Protein AF-A0A3A4MU96-F1 (afdb_monomer_lite)

Sequence (178 aa):
MRPKKYRETSKDEVRKPWLEFFGNKPFTQHPERAISQADQLLDYKSWSEEDRKMFSQLRMREEQALLAQDYALEQAEEKGLERGRAEGIEQGLERGLERGRAEGIEQGLERGLERGRAEGIEQGIEKGLAQGLERGRAEGIEQGLKVGLVNLVRQGLLTSEVASEQLGMTVAEFEALL

InterPro domains:
  IPR000563 Flagellar assembly protein FliH [PR01003] (106-128)
  IPR000563 Flagellar assembly protein FliH [PR01003] (129-147)

Radius of gyration: 59.28 Å; chains: 1; bounding box: 104×63×135 Å

Organism: NCBI:txid257758

pLDDT: mean 89.74, std 11.03, range [38.56, 98.12]

Foldseek 3Di:
DDPDPPDDDPVCLQVVLVCCLVVVHPDPDDHDPVSVVVVCVPPPVNDDPVVVVVVVVVVVVVVVVVVVVVVVVVVVVVVVVVVCVVVCCVVVVVCVCVVCVVVCCVVVVVVVVVVCVVVVVVVCCVVVVVVCVVVCVVVVVLVVLLVVLLVCVVVVNDPLCVSCVVNVHDSVVSVVVD

Secondary structure (DSSP, 8-state):
---------HHHHHHHHHHHHHTT---SSPPPHHHHHHHHHH-TTTS-HHHHHHHHHHHHHHHHHHHHHHHHHHHHHHHHHHHHHHHHHHHHHHHHHHHHHHHHHHHHHHHHHHHHHHHHHHHHHHHHHHHHHHHHHHHHHHHHHHHHHHHHHHTTSS-HHHHHHHTTS-HHHHHTT-

Structure (mmCIF, N/CA/C/O backbone):
data_AF-A0A3A4MU96-F1
#
_entry.id   AF-A0A3A4MU96-F1
#
loop_
_atom_site.group_PDB
_atom_site.id
_atom_site.type_symbol
_atom_site.label_atom_id
_atom_site.label_alt_id
_atom_site.label_comp_id
_atom_site.label_asym_id
_atom_site.label_entity_id
_atom_site.label_seq_id
_atom_site.pdbx_PDB_ins_code
_atom_site.Cartn_x
_atom_site.Cartn_y
_atom_site.Cartn_z
_atom_site.occupancy
_atom_site.B_iso_or_equiv
_atom_site.auth_seq_id
_atom_site.auth_comp_id
_atom_site.auth_asym_id
_atom_site.auth_atom_id
_atom_site.pdbx_PDB_model_num
ATOM 1 N N . MET A 1 1 ? 34.150 -50.465 -39.861 1.00 41.00 1 MET A N 1
ATOM 2 C CA . MET A 1 1 ? 33.424 -49.477 -40.691 1.00 41.00 1 MET A CA 1
ATOM 3 C C . MET A 1 1 ? 34.453 -48.459 -41.182 1.00 41.00 1 MET A C 1
ATOM 5 O O . MET A 1 1 ? 35.007 -47.747 -40.359 1.00 41.00 1 MET A O 1
ATOM 9 N N . ARG A 1 2 ? 34.854 -48.489 -42.464 1.00 38.56 2 ARG A N 1
ATOM 10 C CA . ARG A 1 2 ? 35.857 -47.543 -43.002 1.00 38.56 2 ARG A CA 1
ATOM 11 C C . ARG A 1 2 ? 35.207 -46.157 -43.150 1.00 38.56 2 ARG A C 1
ATOM 13 O O . ARG A 1 2 ? 34.075 -46.114 -43.634 1.00 38.56 2 ARG A O 1
ATOM 20 N N . PRO A 1 3 ? 35.871 -45.050 -42.774 1.00 45.59 3 PRO A N 1
ATOM 21 C CA . PRO A 1 3 ? 35.318 -43.719 -42.989 1.00 45.59 3 PRO A CA 1
ATOM 22 C C . PRO A 1 3 ? 35.163 -43.495 -44.496 1.00 45.59 3 PRO A C 1
ATOM 24 O O . PRO A 1 3 ? 36.095 -43.742 -45.268 1.00 45.59 3 PRO A O 1
ATOM 27 N N . LYS A 1 4 ? 33.963 -43.088 -44.930 1.00 49.47 4 LYS A N 1
ATOM 28 C CA . LYS A 1 4 ? 33.719 -42.685 -46.318 1.00 49.47 4 LYS A CA 1
ATOM 29 C C . LYS A 1 4 ? 34.664 -41.520 -46.613 1.00 49.47 4 LYS A C 1
ATOM 31 O O . LYS A 1 4 ? 34.492 -40.441 -46.058 1.00 49.47 4 LYS A O 1
ATOM 36 N N . LYS A 1 5 ? 35.683 -41.759 -47.445 1.00 50.81 5 LYS A N 1
ATOM 37 C CA . LYS A 1 5 ? 36.539 -40.698 -47.983 1.00 50.81 5 LYS A CA 1
ATOM 38 C C . LYS A 1 5 ? 35.621 -39.694 -48.680 1.00 50.81 5 LYS A C 1
ATOM 40 O O . LYS A 1 5 ? 34.917 -40.077 -49.614 1.00 50.81 5 LYS A O 1
ATOM 45 N N . TYR A 1 6 ? 35.596 -38.455 -48.190 1.00 51.66 6 TYR A N 1
ATOM 46 C CA . TYR A 1 6 ? 34.980 -37.343 -48.906 1.00 51.66 6 TYR A CA 1
ATOM 47 C C . TYR A 1 6 ? 35.599 -37.305 -50.304 1.00 51.66 6 TYR A C 1
ATOM 49 O O . TYR A 1 6 ? 36.820 -37.282 -50.447 1.00 51.66 6 TYR A O 1
ATOM 57 N N . ARG A 1 7 ? 34.759 -37.407 -51.332 1.00 54.72 7 ARG A N 1
ATOM 58 C CA . ARG A 1 7 ? 35.180 -37.263 -52.722 1.00 54.72 7 ARG A CA 1
ATOM 59 C C . ARG A 1 7 ? 34.954 -35.792 -53.043 1.00 54.72 7 ARG A C 1
ATOM 61 O O . ARG A 1 7 ? 33.801 -35.406 -53.199 1.00 54.72 7 ARG A O 1
ATOM 68 N N . GLU A 1 8 ? 36.019 -34.991 -53.028 1.00 57.22 8 GLU A N 1
ATOM 69 C CA . GLU A 1 8 ? 35.956 -33.588 -53.450 1.00 57.22 8 GLU A CA 1
ATOM 70 C C . GLU A 1 8 ? 35.339 -33.545 -54.849 1.00 57.22 8 GLU A C 1
ATOM 72 O O . GLU A 1 8 ? 35.775 -34.244 -55.769 1.00 57.22 8 GLU A O 1
ATOM 77 N N . THR A 1 9 ? 34.231 -32.823 -54.973 1.00 62.66 9 THR A N 1
ATOM 78 C CA . THR A 1 9 ? 33.561 -32.619 -56.254 1.00 62.66 9 THR A CA 1
ATOM 79 C C . THR A 1 9 ? 34.046 -31.307 -56.860 1.00 62.66 9 THR A C 1
ATOM 81 O O . THR A 1 9 ? 34.420 -30.395 -56.133 1.00 62.66 9 THR A O 1
ATOM 84 N N . SER A 1 10 ? 33.968 -31.147 -58.183 1.00 59.75 10 SER A N 1
ATOM 85 C CA . SER A 1 10 ? 34.319 -29.882 -58.867 1.00 59.75 10 SER A CA 1
ATOM 86 C C . SER A 1 10 ? 33.566 -28.650 -58.317 1.00 59.75 10 SER A C 1
ATOM 88 O O . SER A 1 10 ? 34.021 -27.520 -58.454 1.00 59.75 10 SER A O 1
ATOM 90 N N . LYS A 1 11 ? 32.430 -28.846 -57.629 1.00 64.50 11 LYS A N 1
ATOM 91 C CA . LYS A 1 11 ? 31.704 -27.763 -56.944 1.00 64.50 11 LYS A CA 1
ATOM 92 C C . LYS A 1 11 ? 32.382 -27.305 -55.649 1.00 64.50 11 LYS A C 1
ATOM 94 O O . LYS A 1 11 ? 32.171 -26.164 -55.249 1.00 64.50 11 LYS A O 1
ATOM 99 N N . ASP A 1 12 ? 33.154 -28.166 -54.994 1.00 68.50 12 ASP A N 1
ATOM 100 C CA . ASP A 1 12 ? 33.861 -27.846 -53.751 1.00 68.50 12 ASP A CA 1
ATOM 101 C C . ASP A 1 12 ? 35.093 -26.973 -54.019 1.00 68.50 12 ASP A C 1
ATOM 103 O O . ASP A 1 12 ? 35.376 -26.078 -53.228 1.00 68.50 12 ASP A O 1
ATOM 107 N N . GLU A 1 13 ? 35.745 -27.153 -55.173 1.00 70.88 13 GLU A N 1
ATOM 108 C CA . GLU A 1 13 ? 36.852 -26.303 -55.644 1.00 70.88 13 GLU A CA 1
ATOM 109 C C . GLU A 1 13 ? 36.415 -24.843 -55.836 1.00 70.88 13 GLU A C 1
ATOM 111 O O . GLU A 1 13 ? 37.140 -23.923 -55.474 1.00 70.88 13 GLU A O 1
ATOM 116 N N . VAL A 1 14 ? 35.189 -24.616 -56.320 1.00 76.25 14 VAL A N 1
ATOM 117 C CA . VAL A 1 14 ? 34.630 -23.263 -56.491 1.00 76.25 14 VAL A CA 1
ATOM 118 C C . VAL A 1 14 ? 34.097 -22.701 -55.169 1.00 76.25 14 VAL A C 1
ATOM 120 O O . VAL A 1 14 ? 34.271 -21.526 -54.863 1.00 76.25 14 VAL A O 1
ATOM 123 N N . ARG A 1 15 ? 33.427 -23.519 -54.347 1.00 82.12 15 ARG A N 1
ATOM 124 C CA . ARG A 1 15 ? 32.748 -23.046 -53.123 1.00 82.12 15 ARG A CA 1
ATOM 125 C C . ARG A 1 15 ? 33.697 -22.733 -51.976 1.00 82.12 15 ARG A C 1
ATOM 127 O O . ARG A 1 15 ? 33.405 -21.848 -51.173 1.00 82.12 15 ARG A O 1
ATOM 134 N N . LYS A 1 16 ? 34.794 -23.477 -51.856 1.00 85.81 16 LYS A N 1
ATOM 135 C CA . LYS A 1 16 ? 35.695 -23.382 -50.707 1.00 85.81 16 LYS A CA 1
ATOM 136 C C . LYS A 1 16 ? 36.397 -22.016 -50.613 1.00 85.81 16 LYS A C 1
ATOM 138 O O . LYS A 1 16 ? 36.320 -21.436 -49.531 1.00 85.81 16 LYS A O 1
ATOM 143 N N . PRO A 1 17 ? 36.935 -21.430 -51.702 1.00 87.38 17 PRO A N 1
ATOM 144 C CA . PRO A 1 17 ? 37.451 -20.061 -51.671 1.00 87.38 17 PRO A CA 1
ATOM 145 C C . PRO A 1 17 ? 36.398 -19.020 -51.263 1.00 87.38 17 PRO A C 1
ATOM 147 O O . PRO A 1 17 ? 36.693 -18.132 -50.473 1.00 87.38 17 PRO A O 1
ATOM 150 N N . TRP A 1 18 ? 35.146 -19.141 -51.719 1.00 87.38 18 TRP A N 1
ATOM 151 C CA . TRP A 1 18 ? 34.073 -18.220 -51.310 1.00 87.38 18 TRP A CA 1
ATOM 152 C C . TRP A 1 18 ? 33.750 -18.310 -49.811 1.00 87.38 18 TRP A C 1
ATOM 154 O O . TRP A 1 18 ? 33.538 -17.288 -49.163 1.00 87.38 18 TRP A O 1
ATOM 164 N N . LEU A 1 19 ? 33.735 -19.518 -49.237 1.00 89.19 19 LEU A N 1
ATOM 165 C CA . LEU A 1 19 ? 33.536 -19.707 -47.795 1.00 89.19 19 LEU A CA 1
ATOM 166 C C . LEU A 1 19 ? 34.715 -19.177 -46.969 1.00 89.19 19 LEU A C 1
ATOM 168 O O . LEU A 1 19 ? 34.511 -18.680 -45.863 1.00 89.19 19 LEU A O 1
ATOM 172 N N . GLU A 1 20 ? 35.937 -19.289 -47.487 1.00 90.56 20 GLU A N 1
ATOM 173 C CA . GLU A 1 20 ? 37.134 -18.722 -46.860 1.00 90.56 20 GLU A CA 1
ATOM 174 C C . GLU A 1 20 ? 37.102 -17.189 -46.894 1.00 90.56 20 GLU A C 1
ATOM 176 O O . GLU A 1 20 ? 37.333 -16.568 -45.859 1.00 90.56 20 GLU A O 1
ATOM 181 N N . PHE A 1 21 ? 36.696 -16.598 -48.022 1.00 89.38 21 PHE A N 1
ATOM 182 C CA . PHE A 1 21 ? 36.517 -15.155 -48.190 1.00 89.38 21 PHE A CA 1
ATOM 183 C C . PHE A 1 21 ? 35.489 -14.575 -47.209 1.00 89.38 21 PHE A C 1
ATOM 185 O O . PHE A 1 21 ? 35.831 -13.744 -46.37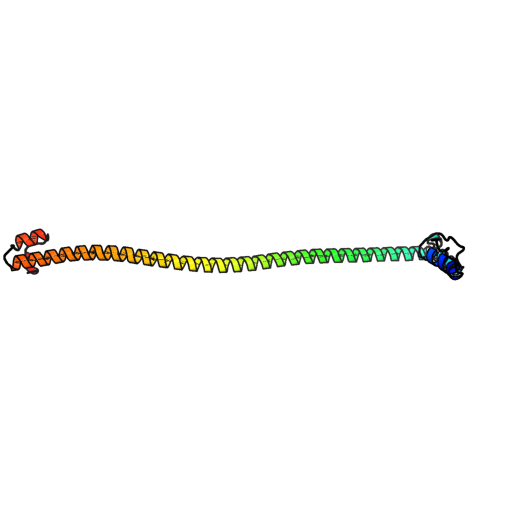5 1.00 89.38 21 PHE A O 1
ATOM 192 N N . PHE A 1 22 ? 34.242 -15.062 -47.227 1.00 88.81 22 PHE A N 1
ATOM 193 C CA . PHE A 1 22 ? 33.207 -14.571 -46.302 1.00 88.81 22 PHE A CA 1
ATOM 194 C C . PHE A 1 22 ? 33.476 -14.951 -44.840 1.00 88.81 22 PHE A C 1
ATOM 196 O O . PHE A 1 22 ? 32.948 -14.323 -43.924 1.00 88.81 22 PHE A O 1
ATOM 203 N N . GLY A 1 23 ? 34.281 -15.989 -44.612 1.00 89.00 23 GLY A N 1
ATOM 204 C CA . GLY A 1 23 ? 34.709 -16.422 -43.287 1.00 89.00 23 GLY A CA 1
ATOM 205 C C . GLY A 1 23 ? 35.938 -15.691 -42.744 1.00 89.00 23 GLY A C 1
ATOM 206 O O . GLY A 1 23 ? 36.374 -16.050 -41.649 1.00 89.00 23 GLY A O 1
ATOM 207 N N . ASN A 1 24 ? 36.511 -14.727 -43.480 1.00 87.06 24 ASN A N 1
ATOM 208 C CA . ASN A 1 24 ? 37.766 -14.036 -43.153 1.00 87.0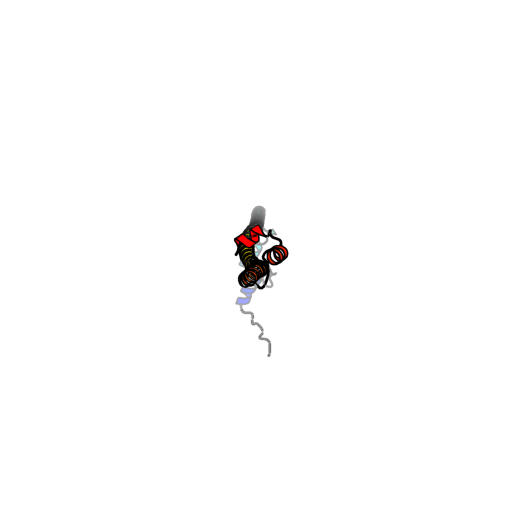6 24 ASN A CA 1
ATOM 209 C C . ASN A 1 24 ? 38.928 -14.999 -42.831 1.00 87.06 24 ASN A C 1
ATOM 211 O O . ASN A 1 24 ? 39.676 -14.806 -41.870 1.00 87.06 24 ASN A O 1
ATOM 215 N N . LYS A 1 25 ? 39.064 -16.078 -43.609 1.00 88.38 25 LYS A N 1
ATOM 216 C CA . LYS A 1 25 ? 40.135 -17.075 -43.470 1.00 88.38 25 LYS A CA 1
ATOM 217 C C . LYS A 1 25 ? 41.167 -16.913 -44.585 1.00 88.38 25 LYS A C 1
ATOM 219 O O . LYS A 1 25 ? 40.800 -16.519 -45.688 1.00 88.38 25 LYS A O 1
ATOM 224 N N . PRO A 1 26 ? 42.445 -17.259 -44.339 1.00 86.81 26 PRO A N 1
ATOM 225 C CA . PRO A 1 26 ? 43.428 -17.300 -45.412 1.00 86.81 26 PRO A CA 1
ATOM 226 C C . PRO A 1 26 ? 43.008 -18.330 -46.463 1.00 86.81 26 PRO A C 1
ATOM 228 O O . PRO A 1 26 ? 42.555 -19.425 -46.120 1.00 86.81 26 PRO A O 1
ATOM 231 N N . PHE A 1 27 ? 43.191 -17.981 -47.734 1.00 88.81 27 PHE A N 1
ATOM 232 C CA . PHE A 1 27 ? 42.850 -18.866 -48.838 1.00 88.81 27 PHE A CA 1
ATOM 233 C C . PHE A 1 27 ? 43.745 -20.105 -48.851 1.00 88.81 27 PHE A C 1
ATOM 235 O O . PHE A 1 27 ? 44.973 -20.001 -48.882 1.00 88.81 27 PHE A O 1
ATOM 242 N N . THR A 1 28 ? 43.130 -21.288 -48.854 1.00 86.88 28 THR A N 1
ATOM 243 C CA . THR A 1 28 ? 43.858 -22.563 -48.979 1.00 86.88 28 THR A CA 1
ATOM 244 C C . THR A 1 28 ? 44.035 -22.998 -50.431 1.00 86.88 28 THR A C 1
ATOM 246 O O . THR A 1 28 ? 44.855 -23.867 -50.726 1.00 86.88 28 THR A O 1
ATOM 249 N N . GLN A 1 29 ? 43.278 -22.387 -51.342 1.00 84.38 29 GLN A N 1
ATOM 250 C CA . GLN A 1 29 ? 43.325 -22.599 -52.786 1.00 84.38 29 GLN A CA 1
ATOM 251 C C . GLN A 1 29 ? 43.392 -21.246 -53.494 1.00 84.38 29 GLN A C 1
ATOM 253 O O . GLN A 1 29 ? 43.009 -20.231 -52.919 1.00 84.38 29 GLN A O 1
ATOM 258 N N . HIS A 1 30 ? 43.870 -21.215 -54.740 1.00 83.94 30 HIS A N 1
ATOM 259 C CA . HIS A 1 30 ? 43.906 -19.968 -55.502 1.00 83.94 30 HIS A CA 1
ATOM 260 C C . HIS A 1 30 ? 42.478 -19.447 -55.727 1.00 83.94 30 HIS A C 1
ATOM 262 O O . HIS A 1 30 ? 41.687 -20.136 -56.374 1.00 83.94 30 HIS A O 1
ATOM 268 N N . PRO A 1 31 ? 42.135 -18.259 -55.197 1.00 85.50 31 PRO A N 1
ATOM 269 C CA . PRO A 1 31 ? 40.802 -17.710 -55.359 1.00 85.50 31 PRO A CA 1
ATOM 270 C C . PRO A 1 31 ? 40.547 -17.334 -56.819 1.00 85.50 31 PRO A C 1
ATOM 272 O O . PRO A 1 31 ? 41.451 -16.939 -57.558 1.00 85.50 31 PRO A O 1
ATOM 275 N N . GLU A 1 32 ? 39.289 -17.435 -57.232 1.00 87.38 32 GLU A N 1
ATOM 276 C CA . GLU A 1 32 ? 38.863 -16.955 -58.541 1.00 87.38 32 GLU A CA 1
ATOM 277 C C . GLU A 1 32 ? 39.042 -15.436 -58.647 1.00 87.38 32 GLU A C 1
ATOM 279 O O . GLU A 1 32 ? 38.967 -14.708 -57.655 1.00 87.38 32 GLU A O 1
ATOM 284 N N . ARG A 1 33 ? 39.193 -14.937 -59.879 1.00 87.56 33 ARG A N 1
ATOM 285 C CA . ARG A 1 33 ? 39.406 -13.509 -60.163 1.00 87.56 33 ARG A CA 1
ATOM 286 C C . ARG A 1 33 ? 38.392 -12.594 -59.466 1.00 87.56 33 ARG A C 1
ATOM 288 O O . ARG A 1 33 ? 38.777 -11.529 -58.999 1.00 87.56 33 ARG A O 1
ATOM 295 N N . ALA A 1 34 ? 37.125 -13.005 -59.391 1.00 87.19 34 ALA A N 1
ATOM 296 C CA . ALA A 1 34 ? 36.075 -12.237 -58.724 1.00 87.19 34 ALA A CA 1
ATOM 297 C C . ALA A 1 34 ? 36.334 -12.082 -57.215 1.00 87.19 34 ALA A C 1
ATOM 299 O O . ALA A 1 34 ? 36.185 -10.987 -56.680 1.00 87.19 34 ALA A O 1
ATOM 300 N N . ILE A 1 35 ? 36.781 -13.151 -56.548 1.00 86.06 35 ILE A N 1
ATOM 301 C CA . ILE A 1 35 ? 37.124 -13.138 -55.121 1.00 86.06 35 ILE A CA 1
ATOM 302 C C . ILE A 1 35 ? 38.380 -12.297 -54.895 1.00 86.06 35 ILE A C 1
ATOM 304 O O . ILE A 1 35 ? 38.393 -11.472 -53.993 1.00 86.06 35 ILE A O 1
ATOM 308 N N . SER A 1 36 ? 39.411 -12.434 -55.737 1.00 84.88 36 SER A N 1
ATOM 309 C CA . SER A 1 36 ? 40.627 -11.614 -55.616 1.00 84.88 36 SER A CA 1
ATOM 310 C C . SER A 1 36 ? 40.353 -10.119 -55.795 1.00 84.88 36 SER A C 1
ATOM 312 O O . SER A 1 36 ? 40.936 -9.298 -55.096 1.00 84.88 36 SER A O 1
ATOM 314 N N . GLN A 1 37 ? 39.464 -9.753 -56.725 1.00 85.75 37 GLN A N 1
ATOM 315 C CA . GLN A 1 37 ? 39.049 -8.361 -56.917 1.00 85.75 37 GLN A CA 1
ATOM 316 C C . GLN A 1 37 ? 38.246 -7.844 -55.722 1.00 85.75 37 GLN A C 1
ATOM 318 O O . GLN A 1 37 ? 38.464 -6.718 -55.284 1.00 85.75 37 GLN A O 1
ATOM 323 N N . ALA A 1 38 ? 37.346 -8.667 -55.180 1.00 84.50 38 ALA A N 1
ATOM 324 C CA . ALA A 1 38 ? 36.584 -8.318 -53.989 1.00 84.50 38 ALA A CA 1
ATOM 325 C C . ALA A 1 38 ? 37.492 -8.153 -52.756 1.00 84.50 38 ALA A C 1
ATOM 327 O O . ALA A 1 38 ? 37.344 -7.181 -52.027 1.00 84.50 38 ALA A O 1
ATOM 328 N N . ASP A 1 39 ? 38.470 -9.039 -52.564 1.00 84.38 39 ASP A N 1
ATOM 329 C CA . ASP A 1 39 ? 39.459 -8.974 -51.479 1.00 84.38 39 ASP A CA 1
ATOM 330 C C . ASP A 1 39 ? 40.303 -7.692 -51.545 1.00 84.38 39 ASP A C 1
ATOM 332 O O . ASP A 1 39 ? 40.425 -6.974 -50.557 1.00 84.38 39 ASP A O 1
ATOM 336 N N . GLN A 1 40 ? 40.776 -7.314 -52.738 1.00 83.19 40 GLN A N 1
ATOM 337 C CA . GLN A 1 40 ? 41.500 -6.053 -52.944 1.00 83.19 40 GLN A CA 1
ATOM 338 C C . GLN A 1 40 ? 40.652 -4.808 -52.662 1.00 83.19 40 GLN A C 1
ATOM 340 O O . GLN A 1 40 ? 41.170 -3.833 -52.116 1.00 83.19 40 GLN A O 1
ATOM 345 N N . LEU A 1 41 ? 39.367 -4.832 -53.034 1.00 83.25 41 LEU A N 1
ATOM 346 C CA . LEU A 1 41 ? 38.427 -3.744 -52.750 1.00 83.25 41 LEU A CA 1
ATOM 347 C C . LEU A 1 41 ? 38.071 -3.648 -51.264 1.00 83.25 41 LEU A C 1
ATOM 349 O O . LEU A 1 41 ? 37.706 -2.571 -50.807 1.00 83.25 41 LEU A O 1
ATOM 353 N N . LEU A 1 42 ? 38.161 -4.741 -50.509 1.00 83.62 42 LEU A N 1
ATOM 354 C CA . LEU A 1 42 ? 37.921 -4.753 -49.064 1.00 83.62 42 LEU A CA 1
ATOM 355 C C . LEU A 1 42 ? 39.192 -4.498 -48.244 1.00 83.62 42 LEU A C 1
ATOM 357 O O . LEU A 1 42 ? 39.094 -4.218 -47.048 1.00 83.62 42 LEU A O 1
ATOM 361 N N . ASP A 1 43 ? 40.375 -4.554 -48.861 1.00 84.12 43 ASP A N 1
ATOM 362 C CA . ASP A 1 43 ? 41.629 -4.223 -48.193 1.00 84.12 43 ASP A CA 1
ATOM 363 C C . ASP A 1 43 ? 41.690 -2.729 -47.851 1.00 84.12 43 ASP A C 1
ATOM 365 O O . ASP A 1 43 ? 42.034 -1.878 -48.665 1.00 84.12 43 ASP A O 1
ATOM 369 N N . TYR A 1 44 ? 41.440 -2.406 -46.587 1.00 79.50 44 TYR A N 1
ATOM 370 C CA . TYR A 1 44 ? 41.515 -1.044 -46.060 1.00 79.50 44 TYR A CA 1
ATOM 371 C C . TYR A 1 44 ? 42.845 -0.324 -46.370 1.00 79.50 44 TYR A C 1
ATOM 373 O O . TYR A 1 44 ? 42.904 0.911 -46.453 1.00 79.50 44 TYR A O 1
ATOM 381 N N . LYS A 1 45 ? 43.946 -1.068 -46.551 1.00 82.94 45 LYS A N 1
ATOM 382 C CA . LYS A 1 45 ? 45.257 -0.494 -46.889 1.00 82.94 45 LYS A CA 1
ATOM 383 C C . LYS A 1 45 ? 45.338 0.004 -48.331 1.00 82.94 45 LYS A C 1
ATOM 385 O O . LYS A 1 45 ? 46.151 0.892 -48.592 1.00 82.94 45 LYS A O 1
ATOM 390 N N . SER A 1 46 ? 44.494 -0.506 -49.223 1.00 84.31 46 SER A N 1
ATOM 391 C CA . SER A 1 46 ? 44.424 -0.105 -50.630 1.00 84.31 46 SER A CA 1
ATOM 392 C C . SER A 1 46 ? 43.514 1.113 -50.865 1.00 84.31 46 SER A C 1
ATOM 394 O O . SER A 1 46 ? 43.606 1.747 -51.913 1.00 84.31 46 SER A O 1
ATOM 396 N N . TRP A 1 47 ? 42.668 1.461 -49.886 1.00 86.69 47 TRP A N 1
ATOM 397 C CA . TRP A 1 47 ? 41.669 2.534 -49.988 1.00 86.69 47 TRP A CA 1
ATOM 398 C C . TRP A 1 47 ? 42.270 3.937 -50.096 1.00 86.69 47 TRP A C 1
ATOM 400 O O . TRP A 1 47 ? 43.303 4.226 -49.475 1.00 86.69 47 TRP A O 1
ATOM 410 N N . SER A 1 48 ? 41.572 4.827 -50.818 1.00 90.25 48 SER A N 1
ATOM 411 C CA . SER A 1 48 ? 41.930 6.247 -50.890 1.00 90.25 48 SER A CA 1
ATOM 412 C C . SER A 1 48 ? 41.711 6.956 -49.548 1.00 90.25 48 SER A C 1
ATOM 414 O O . SER A 1 48 ? 41.057 6.445 -48.631 1.00 90.25 48 SER A O 1
ATOM 416 N N . GLU A 1 49 ? 42.261 8.163 -49.411 1.00 89.56 49 GLU A N 1
ATOM 417 C CA . GLU A 1 49 ? 42.015 8.985 -48.225 1.00 89.56 49 GLU A CA 1
ATOM 418 C C . GLU A 1 49 ? 40.532 9.362 -48.088 1.00 89.56 49 GLU A C 1
ATOM 420 O O . GLU A 1 49 ? 40.008 9.373 -46.970 1.00 89.56 49 GLU A O 1
ATOM 425 N N . GLU A 1 50 ? 39.833 9.610 -49.203 1.00 90.50 50 GLU A N 1
ATOM 426 C CA . GLU A 1 50 ? 38.394 9.885 -49.196 1.00 90.50 50 GLU A CA 1
ATOM 427 C C . GLU A 1 50 ? 37.580 8.683 -48.708 1.00 90.50 50 GLU A C 1
ATOM 429 O O . GLU A 1 50 ? 36.720 8.854 -47.840 1.00 90.50 50 GLU A O 1
ATOM 434 N N . ASP A 1 51 ? 37.883 7.475 -49.192 1.00 89.19 51 ASP A N 1
ATOM 435 C CA . ASP A 1 51 ? 37.181 6.245 -48.801 1.00 89.19 51 ASP A CA 1
ATOM 436 C C . ASP A 1 51 ? 37.343 5.964 -47.301 1.00 89.19 51 ASP A C 1
ATOM 438 O O . ASP A 1 51 ? 36.370 5.702 -46.584 1.00 89.19 51 ASP A O 1
ATOM 442 N N . ARG A 1 52 ? 38.567 6.110 -46.777 1.00 89.75 52 ARG A N 1
ATOM 443 C CA . ARG A 1 52 ? 38.851 5.962 -45.338 1.00 89.75 52 ARG A CA 1
ATOM 444 C C . ARG A 1 52 ? 38.142 7.016 -44.495 1.00 89.75 52 ARG A C 1
ATOM 446 O O . ARG A 1 52 ? 37.643 6.720 -43.404 1.00 89.75 52 ARG A O 1
ATOM 453 N N . LYS A 1 53 ? 38.076 8.257 -44.980 1.00 93.00 53 LYS A N 1
ATOM 454 C CA . LYS A 1 53 ? 37.377 9.345 -44.288 1.00 93.00 53 LYS A CA 1
ATOM 455 C C . LYS A 1 53 ? 35.869 9.104 -44.262 1.00 93.00 53 LYS A C 1
ATOM 457 O O . LYS A 1 53 ? 35.255 9.262 -43.211 1.00 93.00 53 LYS A O 1
ATOM 462 N N . MET A 1 54 ? 35.282 8.676 -45.375 1.00 91.44 54 MET A N 1
ATOM 463 C CA . MET A 1 54 ? 33.863 8.328 -45.443 1.00 91.44 54 MET A CA 1
ATOM 464 C C . MET A 1 54 ? 33.534 7.164 -44.501 1.00 91.44 54 MET A C 1
ATOM 466 O O . MET A 1 54 ? 32.583 7.255 -43.724 1.00 91.44 54 MET A O 1
ATOM 470 N N . PHE A 1 55 ? 34.348 6.104 -44.507 1.00 90.56 55 PHE A N 1
ATOM 471 C CA . PHE A 1 55 ? 34.160 4.958 -43.619 1.00 90.56 55 PHE A CA 1
ATOM 472 C C . PHE A 1 55 ? 34.293 5.337 -42.140 1.00 90.56 55 PHE A C 1
ATOM 474 O O . PHE A 1 55 ? 33.432 4.987 -41.338 1.00 90.56 55 PHE A O 1
ATOM 481 N N . SER A 1 56 ? 35.319 6.105 -41.765 1.00 91.50 56 SER A N 1
ATOM 482 C CA . SER A 1 56 ? 35.483 6.551 -40.374 1.00 91.50 56 SER A CA 1
ATOM 483 C C . SER A 1 56 ? 34.334 7.453 -39.910 1.00 91.50 56 SER A C 1
ATOM 485 O O . SER A 1 56 ? 33.848 7.291 -38.793 1.00 91.50 56 SER A O 1
ATOM 487 N N . GLN A 1 57 ? 33.826 8.342 -40.770 1.00 94.38 57 GLN A N 1
ATOM 488 C CA . GLN A 1 57 ? 32.636 9.147 -40.473 1.00 94.38 57 GLN A CA 1
ATOM 489 C C . GLN A 1 57 ? 31.374 8.297 -40.302 1.00 94.38 57 GLN A C 1
ATOM 491 O O . GLN A 1 57 ? 30.577 8.577 -39.407 1.00 94.38 57 GLN A O 1
ATOM 496 N N . LEU A 1 58 ? 31.183 7.271 -41.136 1.00 94.75 58 LEU A N 1
ATOM 497 C CA . LEU A 1 58 ? 30.067 6.337 -40.996 1.00 94.75 58 LEU A CA 1
ATOM 498 C C . LEU A 1 58 ? 30.138 5.606 -39.652 1.00 94.75 58 LEU A C 1
ATOM 500 O O . LEU A 1 58 ? 29.159 5.616 -38.913 1.00 94.75 58 LEU A O 1
ATOM 504 N N . ARG A 1 59 ? 31.309 5.065 -39.298 1.00 93.94 59 ARG A N 1
ATOM 505 C CA . ARG A 1 59 ? 31.531 4.381 -38.015 1.00 93.94 59 ARG A CA 1
ATOM 506 C C . ARG A 1 59 ? 31.263 5.288 -36.819 1.00 93.94 59 ARG A C 1
ATOM 508 O O . ARG A 1 59 ? 30.570 4.877 -35.897 1.00 93.94 59 ARG A O 1
ATOM 515 N N . MET A 1 60 ? 31.735 6.532 -36.872 1.00 94.88 60 MET A N 1
ATOM 516 C CA . MET A 1 60 ? 31.455 7.529 -35.835 1.00 94.88 60 MET A CA 1
ATOM 517 C C . MET A 1 60 ? 29.954 7.808 -35.692 1.00 94.88 60 MET A C 1
ATOM 519 O O . MET A 1 60 ? 29.451 7.909 -34.578 1.00 94.88 60 MET A O 1
ATOM 523 N N . ARG A 1 61 ? 29.218 7.924 -36.805 1.00 96.50 61 ARG A N 1
ATOM 524 C CA . ARG A 1 61 ? 27.760 8.130 -36.773 1.00 96.50 61 ARG A CA 1
ATOM 525 C C . ARG A 1 61 ? 27.018 6.921 -36.217 1.00 96.50 61 ARG A C 1
ATOM 527 O O . ARG A 1 61 ? 26.085 7.108 -35.446 1.00 96.50 61 ARG A O 1
ATOM 534 N N . GLU A 1 62 ? 27.414 5.712 -36.609 1.00 96.12 62 GLU A N 1
ATOM 535 C CA . GLU A 1 62 ? 26.846 4.468 -36.074 1.00 96.12 62 GLU A CA 1
ATOM 536 C C . GLU A 1 62 ? 27.047 4.382 -34.560 1.00 96.12 62 GLU A C 1
ATOM 538 O O . GLU A 1 62 ? 26.101 4.110 -33.828 1.00 96.12 62 GLU A O 1
ATOM 543 N N . GLU A 1 63 ? 28.257 4.679 -34.085 1.00 95.25 63 GLU A N 1
ATOM 544 C CA . GLU A 1 63 ? 28.584 4.681 -32.660 1.00 95.25 63 GLU A CA 1
ATOM 545 C C . GLU A 1 63 ? 27.780 5.739 -31.895 1.00 95.25 63 GLU A C 1
ATOM 547 O O . GLU A 1 63 ? 27.175 5.438 -30.870 1.00 95.25 63 GLU A O 1
ATOM 552 N N . GLN A 1 64 ? 27.683 6.961 -32.425 1.00 96.62 64 GLN A N 1
ATOM 553 C CA . GLN A 1 64 ? 26.855 8.016 -31.832 1.00 96.62 64 GLN A CA 1
ATOM 554 C C . GLN A 1 64 ? 25.370 7.648 -31.791 1.00 96.62 64 GLN A C 1
ATOM 556 O O . GLN A 1 64 ? 24.695 7.948 -30.808 1.00 96.62 64 GLN A O 1
ATOM 561 N N . ALA A 1 65 ? 24.853 7.009 -32.842 1.00 96.88 65 ALA A N 1
ATOM 562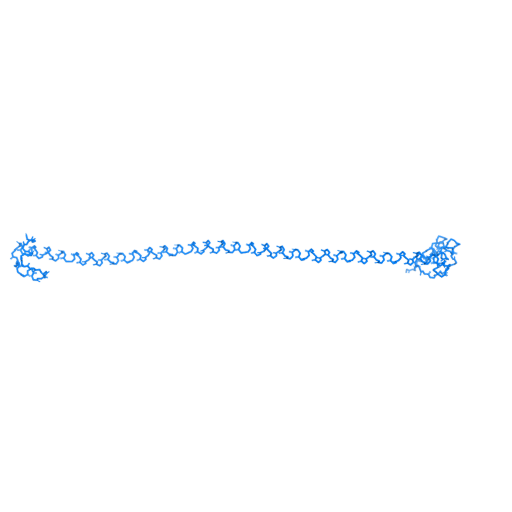 C CA . ALA A 1 65 ? 23.466 6.562 -32.889 1.00 96.88 65 ALA A CA 1
ATOM 563 C C . ALA A 1 65 ? 23.191 5.472 -31.845 1.00 96.88 65 ALA A C 1
ATOM 565 O O . ALA A 1 65 ? 22.151 5.516 -31.189 1.00 96.88 65 ALA A O 1
ATOM 566 N N . LEU A 1 66 ? 24.131 4.540 -31.663 1.00 97.00 66 LEU A N 1
ATOM 567 C CA . LEU A 1 66 ? 24.038 3.499 -30.643 1.00 97.00 66 LEU A CA 1
ATOM 568 C C . LEU A 1 66 ? 24.052 4.106 -29.234 1.00 97.00 66 LEU A C 1
ATOM 570 O O . LEU A 1 66 ? 23.144 3.853 -28.453 1.00 97.00 66 LEU A O 1
ATOM 574 N N . LEU A 1 67 ? 25.001 5.002 -28.950 1.00 97.12 67 LEU A N 1
ATOM 575 C CA . LEU A 1 67 ? 25.082 5.691 -27.658 1.00 97.12 67 LEU A CA 1
ATOM 576 C C . LEU A 1 67 ? 23.827 6.519 -27.354 1.00 97.12 67 LEU A C 1
ATOM 578 O O . LEU A 1 67 ? 23.353 6.542 -26.221 1.00 97.12 67 LEU A O 1
ATOM 582 N N . ALA A 1 68 ? 23.269 7.200 -28.359 1.00 97.62 68 ALA A N 1
ATOM 583 C CA . ALA A 1 68 ? 22.031 7.956 -28.197 1.00 97.62 68 ALA A CA 1
ATOM 584 C C . ALA A 1 68 ? 20.831 7.042 -27.905 1.00 97.62 68 ALA A C 1
ATOM 586 O O . ALA A 1 68 ? 19.962 7.414 -27.115 1.00 97.62 68 ALA A O 1
ATOM 587 N N . GLN A 1 69 ? 20.779 5.860 -28.528 1.00 97.00 69 GLN A N 1
ATOM 588 C CA . GLN A 1 69 ? 19.760 4.853 -28.245 1.00 97.00 69 GLN A CA 1
ATOM 589 C C . GLN A 1 69 ? 19.894 4.313 -26.819 1.00 97.00 69 GLN A C 1
ATOM 591 O O . GLN A 1 69 ? 18.896 4.299 -26.100 1.00 97.00 69 GLN A O 1
ATOM 596 N N . ASP A 1 70 ? 21.100 3.924 -26.405 1.00 97.62 70 ASP A N 1
ATOM 597 C CA . ASP A 1 70 ? 21.363 3.399 -25.062 1.00 97.62 70 ASP A CA 1
ATOM 598 C C . ASP A 1 70 ? 20.979 4.426 -23.991 1.00 97.62 70 ASP A C 1
ATOM 600 O O . ASP A 1 70 ? 20.237 4.114 -23.062 1.00 97.62 70 ASP A O 1
ATOM 604 N N . TYR A 1 71 ? 21.378 5.687 -24.182 1.00 97.44 71 TYR A N 1
ATOM 605 C CA . TYR A 1 71 ? 21.008 6.774 -23.279 1.00 97.44 71 TYR A CA 1
ATOM 606 C C . TYR A 1 71 ? 19.490 6.999 -23.218 1.00 97.44 71 TYR A C 1
ATOM 608 O O . TYR A 1 71 ? 18.925 7.221 -22.146 1.00 97.44 71 TYR A O 1
ATOM 616 N N . ALA A 1 72 ? 18.801 6.944 -24.361 1.00 98.06 72 ALA A N 1
ATOM 617 C CA . ALA A 1 72 ? 17.350 7.098 -24.400 1.00 98.06 72 ALA A CA 1
ATOM 618 C C . ALA A 1 72 ? 16.627 5.951 -23.677 1.00 98.06 72 ALA A C 1
ATOM 620 O O . ALA A 1 72 ? 15.628 6.202 -22.999 1.00 98.06 72 ALA A O 1
ATOM 621 N N . LEU A 1 73 ? 17.127 4.719 -23.809 1.00 98.06 73 LEU A N 1
ATOM 622 C CA . LEU A 1 73 ? 16.602 3.550 -23.105 1.00 98.06 73 LEU A CA 1
ATOM 623 C C . LEU A 1 73 ? 16.817 3.674 -21.597 1.00 98.06 73 LEU A C 1
ATOM 625 O O . LEU A 1 73 ? 15.848 3.568 -20.851 1.00 98.06 73 LEU A O 1
ATOM 629 N N . GLU A 1 74 ? 18.033 3.998 -21.160 1.00 97.75 74 GLU A N 1
ATOM 630 C CA . GLU A 1 74 ? 18.357 4.192 -19.743 1.00 97.75 74 GLU A CA 1
ATOM 631 C C . GLU A 1 74 ? 17.460 5.267 -19.109 1.00 97.75 74 GLU A C 1
ATOM 633 O O . GLU A 1 74 ? 16.847 5.052 -18.064 1.00 97.75 74 GLU A O 1
ATOM 638 N N . GLN A 1 75 ? 17.279 6.400 -19.794 1.00 97.56 75 GLN A N 1
ATOM 639 C CA . GLN A 1 75 ? 16.393 7.473 -19.336 1.00 97.56 75 GLN A CA 1
ATOM 640 C C . GLN A 1 75 ? 14.915 7.071 -19.297 1.00 97.56 75 GLN A C 1
ATOM 642 O O . GLN A 1 75 ? 14.162 7.550 -18.444 1.00 97.56 75 GLN A O 1
ATOM 647 N N . ALA A 1 76 ? 14.464 6.237 -20.234 1.00 97.88 76 ALA A N 1
ATOM 648 C CA . ALA A 1 76 ? 13.096 5.736 -20.241 1.00 97.88 76 ALA A CA 1
ATOM 649 C C . ALA A 1 76 ? 12.859 4.743 -19.095 1.00 97.88 76 ALA A C 1
ATOM 651 O O . ALA A 1 76 ? 11.821 4.823 -18.434 1.00 97.88 76 ALA A O 1
ATOM 652 N N . GLU A 1 77 ? 13.818 3.853 -18.834 1.00 97.88 77 GLU A N 1
ATOM 653 C CA . GLU A 1 77 ? 13.775 2.896 -17.727 1.00 97.88 77 GLU A CA 1
ATOM 654 C C . GLU A 1 77 ? 13.795 3.603 -16.371 1.00 97.88 77 GLU A C 1
ATOM 656 O O . GLU A 1 77 ? 12.936 3.327 -15.532 1.00 97.88 77 GLU A O 1
ATOM 661 N N . GLU A 1 78 ? 14.700 4.565 -16.178 1.00 97.75 78 GLU A N 1
ATOM 662 C CA . GLU A 1 78 ? 14.806 5.349 -14.945 1.00 97.75 78 GLU A CA 1
ATOM 663 C C . GLU A 1 78 ? 13.489 6.076 -14.640 1.00 97.75 78 GLU A C 1
ATOM 665 O O . GLU A 1 78 ? 12.911 5.906 -13.563 1.00 97.75 78 GLU A O 1
ATOM 670 N N . LYS A 1 79 ? 12.944 6.808 -15.622 1.00 97.25 79 LYS A N 1
ATOM 671 C CA . LYS A 1 79 ? 11.664 7.521 -15.468 1.00 97.25 79 LYS A CA 1
ATOM 672 C C . LYS A 1 79 ? 10.491 6.572 -15.269 1.00 97.25 79 LYS A C 1
ATOM 674 O O . LYS A 1 79 ? 9.569 6.891 -14.519 1.00 97.25 79 LYS A O 1
ATOM 679 N N . GLY A 1 80 ? 10.489 5.435 -15.960 1.00 98.12 80 GLY A N 1
ATOM 680 C CA . GLY A 1 80 ? 9.460 4.411 -15.809 1.00 98.12 80 GLY A CA 1
ATOM 681 C C . GLY A 1 80 ? 9.453 3.828 -14.398 1.00 98.12 80 GLY A C 1
ATOM 682 O O . GLY A 1 80 ? 8.392 3.707 -13.785 1.00 98.12 80 GLY A O 1
ATOM 683 N N . LEU A 1 81 ? 10.636 3.534 -13.857 1.00 97.88 81 LEU A N 1
ATOM 684 C CA . LEU A 1 81 ? 10.803 2.987 -12.516 1.00 97.88 81 LEU A CA 1
ATOM 685 C C . LEU A 1 81 ? 10.460 4.015 -11.436 1.00 97.88 81 LEU A C 1
ATOM 687 O O . LEU A 1 81 ? 9.756 3.680 -10.484 1.00 97.88 81 LEU A O 1
ATOM 691 N N . GLU A 1 82 ? 10.907 5.261 -11.589 1.00 97.56 82 GLU A N 1
ATOM 692 C CA . GLU A 1 82 ? 10.585 6.344 -10.659 1.00 97.56 82 GLU A CA 1
ATOM 693 C C . GLU A 1 82 ? 9.071 6.579 -10.586 1.00 97.56 82 GLU A C 1
ATOM 695 O O . GLU A 1 82 ? 8.502 6.570 -9.492 1.00 97.56 82 GLU A O 1
ATOM 700 N N . ARG A 1 83 ? 8.400 6.694 -11.741 1.00 97.06 83 ARG A N 1
ATOM 701 C CA . ARG A 1 83 ? 6.940 6.864 -11.807 1.00 97.06 83 ARG A CA 1
ATOM 702 C C . ARG A 1 83 ? 6.200 5.669 -11.235 1.00 97.06 83 ARG A C 1
ATOM 704 O O . ARG A 1 83 ? 5.362 5.846 -10.359 1.00 97.06 83 ARG A O 1
ATOM 711 N N . GLY A 1 84 ? 6.548 4.457 -11.665 1.00 98.00 84 GLY A N 1
ATOM 712 C CA . GLY A 1 84 ? 5.906 3.240 -11.172 1.00 98.00 84 GLY A CA 1
ATOM 713 C C . GLY A 1 84 ? 6.063 3.073 -9.658 1.00 98.00 84 GLY A C 1
ATOM 714 O O . GLY A 1 84 ? 5.129 2.649 -8.978 1.00 98.00 84 GLY A O 1
ATOM 715 N N . ARG A 1 85 ? 7.217 3.461 -9.101 1.00 97.81 85 ARG A N 1
ATOM 716 C CA . ARG A 1 85 ? 7.448 3.453 -7.654 1.00 97.81 85 ARG A CA 1
ATOM 717 C C . ARG A 1 85 ? 6.639 4.530 -6.938 1.00 97.81 85 ARG A C 1
ATOM 719 O O . ARG A 1 85 ? 6.046 4.225 -5.907 1.00 97.81 85 ARG A O 1
ATOM 726 N N . ALA A 1 86 ? 6.629 5.759 -7.449 1.00 97.19 86 ALA A N 1
ATOM 727 C CA . ALA A 1 86 ? 5.877 6.861 -6.856 1.00 97.19 86 ALA A CA 1
ATOM 728 C C . ALA A 1 86 ? 4.374 6.552 -6.835 1.00 97.19 86 ALA A C 1
ATOM 730 O O . ALA A 1 86 ? 3.769 6.554 -5.765 1.00 97.19 86 ALA A O 1
ATOM 731 N N . GLU A 1 87 ? 3.810 6.170 -7.983 1.00 97.00 87 GLU A N 1
ATOM 732 C CA . GLU A 1 87 ? 2.400 5.795 -8.121 1.00 97.00 87 GLU A CA 1
ATOM 733 C C . GLU A 1 87 ? 2.054 4.576 -7.258 1.00 97.00 87 GLU A C 1
ATOM 735 O O . GLU A 1 87 ? 1.022 4.553 -6.589 1.00 97.00 87 GLU A O 1
ATOM 740 N N . GLY A 1 88 ? 2.931 3.567 -7.220 1.00 98.00 88 GLY A N 1
ATOM 741 C CA . GLY A 1 88 ? 2.731 2.375 -6.398 1.00 98.00 88 GLY A CA 1
ATOM 742 C C . GLY A 1 88 ? 2.707 2.676 -4.897 1.00 98.00 88 GLY A C 1
ATOM 743 O O . GLY A 1 88 ? 1.876 2.124 -4.174 1.00 98.00 88 GLY A O 1
ATOM 744 N N . ILE A 1 89 ? 3.590 3.561 -4.421 1.00 97.56 89 ILE A N 1
ATOM 745 C CA . ILE A 1 89 ? 3.614 3.997 -3.018 1.00 97.56 89 ILE A CA 1
ATOM 746 C C . ILE A 1 89 ? 2.380 4.836 -2.700 1.00 97.56 89 ILE A C 1
ATOM 748 O O . ILE A 1 89 ? 1.733 4.580 -1.689 1.00 97.56 89 ILE A O 1
ATOM 752 N N . GLU A 1 90 ? 2.045 5.808 -3.546 1.00 96.75 90 GLU A N 1
ATOM 753 C CA . GLU A 1 90 ? 0.903 6.699 -3.342 1.00 96.75 90 GLU A CA 1
ATOM 754 C C . GLU A 1 90 ? -0.407 5.908 -3.270 1.00 96.75 90 GLU A C 1
ATOM 756 O O . GLU A 1 90 ? -1.103 5.963 -2.256 1.00 96.75 90 GLU A O 1
ATOM 761 N N . GLN A 1 91 ? -0.686 5.073 -4.275 1.00 96.31 91 GLN A N 1
ATOM 762 C CA . GLN A 1 91 ? -1.898 4.251 -4.304 1.00 96.31 91 GLN A CA 1
ATOM 763 C C . GLN A 1 91 ? -1.926 3.219 -3.174 1.00 96.31 91 GLN A C 1
ATOM 765 O O . GLN A 1 91 ? -2.984 2.939 -2.608 1.00 96.31 91 GLN A O 1
ATOM 770 N N . GLY A 1 92 ? -0.775 2.621 -2.850 1.00 97.56 92 GLY A N 1
ATOM 771 C CA . GLY A 1 92 ? -0.663 1.662 -1.756 1.00 97.56 92 GLY A CA 1
ATOM 772 C C . GLY A 1 92 ? -0.954 2.302 -0.399 1.00 97.56 92 GLY A C 1
ATOM 773 O O . GLY A 1 92 ? -1.691 1.729 0.405 1.00 97.56 92 GLY A O 1
ATOM 774 N N . LEU A 1 93 ? -0.413 3.499 -0.160 1.00 97.25 93 LEU A N 1
ATOM 775 C CA . LEU A 1 93 ? -0.612 4.255 1.071 1.00 97.25 93 LEU A CA 1
ATOM 776 C C . LEU A 1 93 ? -2.056 4.745 1.191 1.00 97.25 93 LEU A C 1
ATOM 778 O O . LEU A 1 93 ? -2.669 4.546 2.235 1.00 97.25 93 LEU A O 1
ATOM 782 N N . GLU A 1 94 ? -2.602 5.347 0.135 1.00 96.19 94 GLU A N 1
ATOM 783 C CA . GLU A 1 94 ? -3.970 5.866 0.117 1.00 96.19 94 GLU A CA 1
ATOM 784 C C . GLU A 1 94 ? -4.977 4.750 0.412 1.00 96.19 94 GLU A C 1
ATOM 786 O O . GLU A 1 94 ? -5.724 4.831 1.389 1.00 96.19 94 GLU A O 1
ATOM 791 N N . ARG A 1 95 ? -4.916 3.646 -0.346 1.00 95.44 95 ARG A N 1
ATOM 792 C CA . ARG A 1 95 ? -5.810 2.496 -0.142 1.00 95.44 95 ARG A CA 1
ATOM 793 C C . ARG A 1 95 ? -5.612 1.847 1.221 1.00 95.44 95 ARG A C 1
ATOM 795 O O . ARG A 1 95 ? -6.585 1.445 1.855 1.00 95.44 95 ARG A O 1
ATOM 802 N N . GLY A 1 96 ? -4.364 1.715 1.670 1.00 97.00 96 GLY A N 1
ATOM 803 C CA . GLY A 1 96 ? -4.042 1.124 2.966 1.00 97.00 96 GLY A CA 1
ATOM 804 C C . GLY A 1 96 ? -4.591 1.947 4.131 1.00 97.00 96 GLY A C 1
ATOM 805 O O . GLY A 1 96 ? -5.192 1.388 5.049 1.00 97.00 96 GLY A O 1
ATOM 806 N N . LEU A 1 97 ? -4.430 3.272 4.080 1.00 96.44 97 LEU A N 1
ATOM 807 C CA . LEU A 1 97 ? -4.926 4.190 5.103 1.00 96.44 97 LEU A CA 1
ATOM 808 C C . LEU A 1 97 ? -6.447 4.293 5.094 1.00 96.44 97 LEU A C 1
ATOM 810 O O . LEU A 1 97 ? -7.054 4.232 6.160 1.00 96.44 97 LEU A O 1
ATOM 814 N N . GLU A 1 98 ? -7.063 4.436 3.921 1.00 95.56 98 GLU A N 1
ATOM 815 C CA . GLU A 1 98 ? -8.516 4.531 3.800 1.00 95.56 98 GLU A CA 1
ATOM 816 C C . GLU A 1 98 ? -9.182 3.265 4.341 1.00 95.56 98 GLU A C 1
ATOM 818 O O . GLU A 1 98 ? -10.033 3.339 5.230 1.00 95.56 98 GLU A O 1
ATOM 823 N N . ARG A 1 99 ? -8.717 2.096 3.888 1.00 94.81 99 ARG A N 1
ATOM 824 C CA . ARG A 1 99 ? -9.244 0.807 4.332 1.00 94.81 99 ARG A CA 1
ATOM 825 C C . ARG A 1 99 ? -8.991 0.566 5.816 1.00 94.81 99 ARG A C 1
ATOM 827 O O . ARG A 1 99 ? -9.924 0.235 6.540 1.00 94.81 99 ARG A O 1
ATOM 834 N N . GLY A 1 100 ? -7.760 0.774 6.284 1.00 96.25 100 GLY A N 1
ATOM 835 C CA . GLY A 1 100 ? -7.413 0.574 7.691 1.00 96.25 100 GLY A CA 1
ATOM 836 C C . GLY A 1 100 ? -8.188 1.504 8.626 1.00 96.25 100 GLY A C 1
ATOM 837 O O . GLY A 1 100 ? -8.609 1.091 9.707 1.00 96.25 100 GLY A O 1
ATOM 838 N N . ARG A 1 101 ? -8.437 2.750 8.205 1.00 96.62 101 ARG A N 1
ATOM 839 C CA . ARG A 1 101 ? -9.247 3.706 8.965 1.00 96.62 101 ARG A CA 1
ATOM 840 C C . ARG A 1 101 ? -10.723 3.321 8.970 1.00 96.62 101 ARG A C 1
ATOM 842 O O . ARG A 1 101 ? -11.333 3.377 10.033 1.00 96.62 101 ARG A O 1
ATOM 849 N N . ALA A 1 102 ? -11.286 2.952 7.821 1.00 94.94 102 ALA A N 1
ATOM 850 C CA . ALA A 1 102 ? -12.683 2.539 7.721 1.00 94.94 102 ALA A CA 1
ATOM 851 C C . ALA A 1 102 ? -12.952 1.299 8.586 1.00 94.94 102 ALA A C 1
ATOM 853 O O . ALA A 1 102 ? -13.792 1.355 9.482 1.00 94.94 102 ALA A O 1
ATOM 854 N N . GLU A 1 103 ? -12.161 0.237 8.401 1.00 95.25 103 GLU A N 1
ATOM 855 C CA . GLU A 1 103 ? -12.287 -1.008 9.167 1.00 95.25 103 GLU A CA 1
ATOM 856 C C . GLU A 1 103 ? -12.041 -0.773 10.668 1.00 95.25 103 GLU A C 1
ATOM 858 O O . GLU A 1 103 ? -12.764 -1.303 11.512 1.00 95.25 103 GLU A O 1
ATOM 863 N N . GLY A 1 104 ? -11.053 0.056 11.023 1.00 96.75 104 GLY A N 1
ATOM 864 C CA . GLY A 1 104 ? -10.744 0.375 12.417 1.00 96.75 104 GLY A CA 1
ATOM 865 C C . GLY A 1 104 ? -11.854 1.158 13.126 1.00 96.75 104 GLY A C 1
ATOM 866 O O . GLY A 1 104 ? -12.164 0.866 14.283 1.00 96.75 104 GLY A O 1
ATOM 867 N N . ILE A 1 105 ? -12.469 2.134 12.448 1.00 96.44 105 ILE A N 1
ATOM 868 C CA . ILE A 1 105 ? -13.595 2.905 12.997 1.00 96.44 105 ILE A CA 1
ATOM 869 C C . ILE A 1 105 ? -14.828 2.017 13.134 1.00 96.44 105 ILE A C 1
ATOM 871 O O . ILE A 1 105 ? -15.460 2.035 14.187 1.00 96.44 105 ILE A O 1
ATOM 875 N N . GLU A 1 106 ? -15.158 1.243 12.102 1.00 94.88 106 GLU A N 1
ATOM 876 C CA . GLU A 1 106 ? -16.328 0.365 12.097 1.00 94.88 106 GLU A CA 1
ATOM 877 C C . GLU A 1 106 ? -16.248 -0.661 13.233 1.00 94.88 106 GLU A C 1
ATOM 879 O O . GLU A 1 106 ? -17.114 -0.684 14.108 1.00 94.88 106 GLU A O 1
ATOM 884 N N . GLN A 1 107 ? -15.150 -1.420 13.305 1.00 94.62 107 GLN A N 1
ATOM 885 C CA . GLN A 1 107 ? -14.962 -2.426 14.354 1.00 94.62 107 GLN A CA 1
ATOM 886 C C . GLN A 1 107 ? -14.853 -1.803 15.749 1.00 94.62 107 GLN A C 1
ATOM 888 O O . GLN A 1 107 ? -15.326 -2.381 16.730 1.00 94.62 107 GLN A O 1
ATOM 893 N N . GLY A 1 108 ? -14.200 -0.643 15.864 1.00 96.56 108 GLY A N 1
ATOM 894 C CA . GLY A 1 108 ? -14.061 0.067 17.132 1.00 96.56 108 GLY A CA 1
ATOM 895 C C . GLY A 1 108 ? -15.405 0.561 17.666 1.00 96.56 108 GLY A C 1
ATOM 896 O O . GLY A 1 108 ? -15.697 0.387 18.850 1.00 96.56 108 GLY A O 1
ATOM 897 N N . LEU A 1 109 ? -16.235 1.134 16.791 1.00 96.19 109 LEU A N 1
ATOM 898 C CA . LEU A 1 109 ? -17.556 1.643 17.139 1.00 96.19 109 LEU A CA 1
ATOM 899 C C . LEU A 1 109 ? -18.518 0.504 17.478 1.00 96.19 109 LEU A C 1
ATOM 901 O O . LEU A 1 109 ? -19.189 0.575 18.504 1.00 96.19 109 LEU A O 1
ATOM 905 N N . GLU A 1 110 ? -18.556 -0.547 16.659 1.00 95.25 110 GLU A N 1
ATOM 906 C CA . GLU A 1 110 ? -19.420 -1.708 16.881 1.00 95.25 110 GLU A CA 1
ATOM 907 C C . GLU A 1 110 ? -19.119 -2.359 18.236 1.00 95.25 110 GLU A C 1
ATOM 909 O O . GLU A 1 110 ? -20.000 -2.451 19.094 1.00 95.25 110 GLU A O 1
ATOM 914 N N . ARG A 1 111 ? -17.847 -2.693 18.493 1.00 95.00 111 ARG A N 1
ATOM 915 C CA . ARG A 1 111 ? -17.431 -3.300 19.767 1.00 95.00 111 ARG A CA 1
ATOM 916 C C . ARG A 1 111 ? -17.644 -2.368 20.955 1.00 95.00 111 ARG A C 1
ATOM 918 O O . ARG A 1 111 ? -18.011 -2.832 22.033 1.00 95.00 111 ARG A O 1
ATOM 925 N N . GLY A 1 112 ? -17.380 -1.073 20.783 1.00 96.50 112 GLY A N 1
ATOM 926 C CA . GLY A 1 112 ? -17.557 -0.074 21.834 1.00 96.50 112 GLY A CA 1
ATOM 927 C C . GLY A 1 112 ? -19.023 0.091 22.234 1.00 96.50 112 GLY A C 1
ATOM 928 O O . GLY A 1 112 ? -19.337 0.094 23.424 1.00 96.50 112 GLY A O 1
ATOM 929 N N . LEU A 1 113 ? -19.924 0.175 21.252 1.00 96.06 113 LEU A N 1
ATOM 930 C CA . LEU A 1 113 ? -21.363 0.290 21.485 1.00 96.06 113 LEU A CA 1
ATOM 931 C C . LEU A 1 113 ? -21.949 -0.988 22.077 1.00 96.06 113 LEU A C 1
ATOM 933 O O . LEU A 1 113 ? -22.739 -0.908 23.015 1.00 96.06 113 LEU A O 1
ATOM 937 N N . GLU A 1 114 ? -21.566 -2.154 21.558 1.00 95.06 114 GLU A N 1
ATOM 938 C CA . GLU A 1 114 ? -22.068 -3.435 22.050 1.00 95.06 114 GLU A CA 1
ATOM 939 C C . GLU A 1 114 ? -21.670 -3.658 23.514 1.00 95.06 114 GLU A C 1
ATOM 941 O O . GLU A 1 114 ? -22.537 -3.911 24.355 1.00 95.06 114 GLU A O 1
ATOM 946 N N . ARG A 1 115 ? -20.387 -3.461 23.849 1.00 94.50 115 ARG A N 1
ATOM 947 C CA . ARG A 1 115 ? -19.903 -3.574 25.233 1.00 94.50 115 ARG A CA 1
ATOM 948 C C . ARG A 1 115 ? -20.516 -2.525 26.145 1.00 94.50 115 ARG A C 1
ATOM 950 O O . ARG A 1 115 ? -21.058 -2.879 27.185 1.00 94.50 115 ARG A O 1
ATOM 957 N N . GLY A 1 116 ? -20.495 -1.255 25.740 1.00 96.50 116 GLY A N 1
ATOM 958 C CA . GLY A 1 116 ? -21.049 -0.172 26.552 1.00 96.50 116 G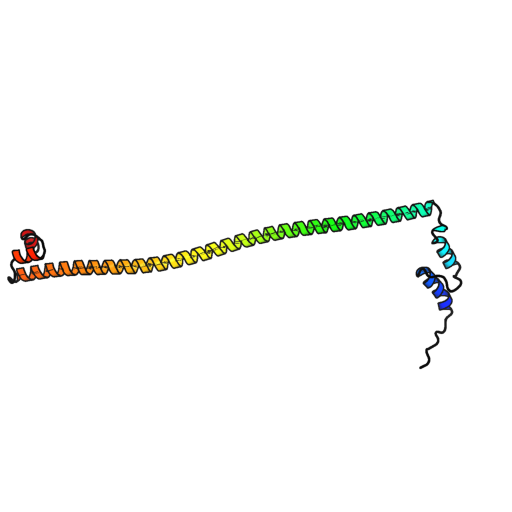LY A CA 1
ATOM 959 C C . GLY A 1 116 ? -22.543 -0.354 26.829 1.00 96.50 116 GLY A C 1
ATOM 960 O O . GLY A 1 116 ? -23.010 -0.079 27.933 1.00 96.50 116 GLY A O 1
ATOM 961 N N . ARG A 1 117 ? -23.299 -0.876 25.856 1.00 96.62 117 ARG A N 1
ATOM 962 C CA . ARG A 1 117 ? -24.715 -1.201 26.039 1.00 96.62 117 ARG A CA 1
ATOM 963 C C . ARG A 1 117 ? -24.912 -2.396 26.967 1.00 96.62 117 ARG A C 1
ATOM 965 O O . ARG A 1 117 ? -25.776 -2.320 27.836 1.00 96.62 117 ARG A O 1
ATOM 972 N N . ALA A 1 118 ? -24.155 -3.477 26.784 1.00 95.12 118 ALA A N 1
ATOM 973 C CA . ALA A 1 118 ? -24.260 -4.665 27.626 1.00 95.12 118 ALA A CA 1
ATOM 974 C C . ALA A 1 118 ? -23.941 -4.334 29.093 1.00 95.12 118 ALA A C 1
ATOM 976 O O . ALA A 1 118 ? -24.778 -4.559 29.965 1.00 95.12 118 ALA A O 1
ATOM 977 N N . GLU A 1 119 ? -22.795 -3.696 29.337 1.00 95.50 119 GLU A N 1
ATOM 978 C CA . GLU A 1 119 ? -22.355 -3.284 30.674 1.00 95.50 119 GLU A CA 1
ATOM 979 C C . GLU A 1 119 ? -23.320 -2.269 31.300 1.00 95.50 119 GLU A C 1
ATOM 981 O O . GLU A 1 119 ? -23.661 -2.369 32.478 1.00 95.50 119 GLU A O 1
ATOM 986 N N . GLY A 1 120 ? -23.809 -1.304 30.514 1.00 97.19 120 GLY A N 1
ATOM 987 C CA . GLY A 1 120 ? -24.762 -0.302 30.988 1.00 97.19 120 GLY A CA 1
ATOM 988 C C . GLY A 1 120 ? -26.109 -0.900 31.403 1.00 97.19 120 GLY A C 1
ATOM 989 O O . GLY A 1 120 ? -26.669 -0.500 32.424 1.00 97.19 120 GLY A O 1
ATOM 990 N N . ILE A 1 121 ? -26.622 -1.873 30.642 1.00 96.62 121 ILE A N 1
ATOM 991 C CA . ILE A 1 121 ? -27.863 -2.584 30.980 1.00 96.62 121 ILE A CA 1
ATOM 992 C C . ILE A 1 121 ? -27.660 -3.443 32.227 1.00 96.62 121 ILE A C 1
ATOM 994 O O . ILE A 1 121 ? -28.476 -3.371 33.142 1.00 96.62 121 ILE A O 1
ATOM 998 N N . GLU A 1 122 ? -26.583 -4.225 32.278 1.00 95.38 122 GLU A N 1
ATOM 999 C CA . GLU A 1 122 ? -26.286 -5.111 33.404 1.00 95.38 122 GLU A CA 1
ATOM 1000 C C . GLU A 1 122 ? -26.167 -4.322 34.712 1.00 95.38 122 GLU A C 1
ATOM 1002 O O . GLU A 1 122 ? -26.915 -4.575 35.659 1.00 95.38 122 GLU A O 1
ATOM 1007 N N . GLN A 1 123 ? -25.331 -3.280 34.731 1.00 95.12 123 GLN A N 1
ATOM 1008 C CA . GLN A 1 123 ? -25.163 -2.435 35.914 1.00 95.12 123 GLN A CA 1
ATOM 1009 C C . GLN A 1 123 ? -26.441 -1.676 36.279 1.00 95.12 123 GLN A C 1
ATOM 1011 O O . GLN A 1 123 ? -26.718 -1.465 37.461 1.00 95.12 123 GLN A O 1
ATOM 1016 N N . GLY A 1 124 ? -27.207 -1.227 35.281 1.00 97.19 124 GLY A N 1
ATOM 1017 C CA . GLY A 1 124 ? -28.468 -0.526 35.498 1.00 97.19 124 GLY A CA 1
ATOM 1018 C C . GLY A 1 124 ? -29.514 -1.417 36.166 1.00 97.19 124 GLY A C 1
ATOM 1019 O O . GLY A 1 124 ? -30.153 -0.995 37.130 1.00 97.19 124 GLY A O 1
ATOM 1020 N N . ILE A 1 125 ? -29.652 -2.659 35.692 1.00 96.81 125 ILE A N 1
ATOM 1021 C CA . ILE A 1 125 ? -30.565 -3.652 36.269 1.00 96.81 125 ILE A CA 1
ATOM 1022 C C . ILE A 1 125 ? -30.109 -4.036 37.674 1.00 96.81 125 ILE A C 1
ATOM 1024 O O . ILE A 1 125 ? -30.922 -4.008 38.594 1.00 96.81 125 ILE A O 1
ATOM 1028 N N . GLU A 1 126 ? -28.829 -4.360 37.858 1.00 95.38 126 GLU A N 1
ATOM 1029 C CA . GLU A 1 126 ? -28.296 -4.789 39.152 1.00 95.38 126 GLU A CA 1
ATOM 1030 C C . GLU A 1 126 ? -28.494 -3.709 40.223 1.00 95.38 126 GLU A C 1
ATOM 1032 O O . GLU A 1 126 ? -29.093 -3.965 41.271 1.00 95.38 126 GLU A O 1
ATOM 1037 N N . LYS A 1 127 ? -28.071 -2.469 39.938 1.00 95.38 127 LYS A N 1
ATOM 1038 C CA . LYS A 1 127 ? -28.216 -1.348 40.877 1.00 95.38 127 LYS A CA 1
ATOM 1039 C C . LYS A 1 127 ? -29.679 -0.996 41.116 1.00 95.38 127 LYS A C 1
ATOM 1041 O O . LYS A 1 127 ? -30.067 -0.783 42.263 1.00 95.38 127 LYS A O 1
ATOM 1046 N N . GLY A 1 128 ? -30.486 -0.945 40.056 1.00 96.75 128 GLY A N 1
ATOM 1047 C CA . GLY A 1 128 ? -31.907 -0.620 40.156 1.00 96.75 128 GLY A CA 1
ATOM 1048 C C . GLY A 1 128 ? -32.680 -1.647 40.982 1.00 96.75 128 GLY A C 1
ATOM 1049 O O . GLY A 1 128 ? -33.482 -1.272 41.837 1.00 96.75 128 GLY A O 1
ATOM 1050 N N . LEU A 1 129 ? -32.401 -2.937 40.781 1.00 96.56 129 LEU A N 1
ATOM 1051 C CA . LEU A 1 129 ? -33.032 -4.016 41.534 1.00 96.56 129 LEU A CA 1
ATOM 1052 C C . LEU A 1 129 ? -32.588 -4.010 42.998 1.00 96.56 129 LEU A C 1
ATOM 1054 O O . LEU A 1 129 ? -33.439 -4.099 43.879 1.00 96.56 129 LEU A O 1
ATOM 1058 N N . ALA A 1 130 ? -31.286 -3.872 43.265 1.00 94.88 130 ALA A N 1
ATOM 1059 C CA . ALA A 1 130 ? -30.761 -3.831 44.628 1.00 94.88 130 ALA A CA 1
ATOM 1060 C C . ALA A 1 130 ? -31.373 -2.672 45.431 1.00 94.88 130 ALA A C 1
ATOM 1062 O O . ALA A 1 130 ? -31.926 -2.892 46.509 1.00 94.88 130 ALA A O 1
ATOM 1063 N N . GLN A 1 131 ? -31.359 -1.459 44.869 1.00 94.75 131 GLN A N 1
ATOM 1064 C CA . GLN A 1 131 ? -31.927 -0.274 45.516 1.00 94.75 131 GLN A CA 1
ATOM 1065 C C . GLN A 1 131 ? -33.445 -0.377 45.679 1.00 94.75 131 GLN A C 1
ATOM 1067 O O . GLN A 1 131 ? -33.979 -0.035 46.734 1.00 94.75 131 GLN A O 1
ATOM 1072 N N . GLY A 1 132 ? -34.150 -0.858 44.651 1.00 96.44 132 GLY A N 1
ATOM 1073 C CA . GLY A 1 132 ? -35.599 -1.037 44.700 1.00 96.44 132 GLY A CA 1
ATOM 1074 C C . GLY A 1 132 ? -36.025 -2.056 45.757 1.00 96.44 132 GLY A C 1
ATOM 1075 O O . GLY A 1 132 ? -36.973 -1.808 46.500 1.00 96.44 132 GLY A O 1
ATOM 1076 N N . LEU A 1 133 ? -35.301 -3.173 45.868 1.00 96.25 133 LEU A N 1
ATOM 1077 C CA . LEU A 1 133 ? -35.573 -4.213 46.857 1.00 96.25 133 LEU A CA 1
ATOM 1078 C C . LEU A 1 133 ? -35.286 -3.727 48.281 1.00 96.25 133 LEU A C 1
ATOM 1080 O O . LEU A 1 133 ? -36.101 -3.944 49.175 1.00 96.25 133 LEU A O 1
ATOM 1084 N N . GLU A 1 134 ? -34.145 -3.070 48.497 1.00 94.50 134 GLU A N 1
ATOM 1085 C CA . GLU A 1 134 ? -33.765 -2.539 49.808 1.00 94.50 134 GLU A CA 1
ATOM 1086 C C . GLU A 1 134 ? -34.779 -1.499 50.290 1.00 94.50 134 GLU A C 1
ATOM 1088 O O . GLU A 1 134 ? -35.322 -1.621 51.392 1.00 94.50 134 GLU A O 1
ATOM 1093 N N . ARG A 1 135 ? -35.109 -0.532 49.428 1.00 94.62 135 ARG A N 1
ATOM 1094 C CA . ARG A 1 135 ? -36.075 0.520 49.739 1.00 94.62 135 ARG A CA 1
ATOM 1095 C C . ARG A 1 135 ? -37.476 -0.039 49.959 1.00 94.62 135 ARG A C 1
ATOM 1097 O O . ARG A 1 135 ? -38.092 0.264 50.975 1.00 94.62 135 ARG A O 1
ATOM 1104 N N . GLY A 1 136 ? -37.954 -0.900 49.060 1.00 95.81 136 GLY A N 1
ATOM 1105 C CA . GLY A 1 136 ? -39.274 -1.519 49.186 1.00 95.81 136 GLY A CA 1
ATOM 1106 C C . GLY A 1 136 ? -39.397 -2.389 50.438 1.00 95.81 136 GLY A C 1
ATOM 1107 O O . GLY A 1 136 ? -40.441 -2.397 51.088 1.00 95.81 136 GLY A O 1
ATOM 1108 N N . ARG A 1 137 ? -38.323 -3.084 50.833 1.00 96.25 137 ARG A N 1
ATOM 1109 C CA . ARG A 1 137 ? -38.290 -3.855 52.081 1.00 96.25 137 ARG A CA 1
ATOM 1110 C C . ARG A 1 137 ? -38.318 -2.948 53.308 1.00 96.25 137 ARG A C 1
ATOM 1112 O O . ARG A 1 137 ? -39.063 -3.245 54.237 1.00 96.25 137 ARG A O 1
ATOM 1119 N N . ALA A 1 138 ? -37.526 -1.877 53.324 1.00 93.38 138 ALA A N 1
ATOM 1120 C CA . ALA A 1 138 ? -37.505 -0.927 54.433 1.00 93.38 138 ALA A CA 1
ATOM 1121 C C . ALA A 1 138 ? -38.873 -0.248 54.614 1.00 93.38 138 ALA A C 1
ATOM 1123 O O . ALA A 1 138 ? -39.447 -0.309 55.700 1.00 93.38 138 ALA A O 1
ATOM 1124 N N . GLU A 1 139 ? -39.436 0.296 53.531 1.00 93.62 139 GLU A N 1
ATOM 1125 C CA . GLU A 1 139 ? -40.755 0.941 53.531 1.00 93.62 139 GLU A CA 1
ATOM 1126 C C . GLU A 1 139 ? -41.866 -0.053 53.910 1.00 93.62 139 GLU A C 1
ATOM 1128 O O . GLU A 1 139 ? -42.739 0.266 54.715 1.00 93.62 139 GLU A O 1
ATOM 1133 N N . GLY A 1 140 ? -41.814 -1.287 53.395 1.00 94.81 140 GLY A N 1
ATOM 1134 C CA . GLY A 1 140 ? -42.788 -2.331 53.717 1.00 94.81 140 GLY A CA 1
ATOM 1135 C C . GLY A 1 140 ? -42.753 -2.770 55.184 1.00 94.81 140 GLY A C 1
ATOM 1136 O O . GLY A 1 140 ? -43.809 -2.968 55.786 1.00 94.81 140 GLY A O 1
ATOM 1137 N N . ILE A 1 141 ? -41.562 -2.889 55.784 1.00 93.31 141 ILE A N 1
ATOM 1138 C CA . ILE A 1 141 ? -41.415 -3.189 57.218 1.00 93.31 141 ILE A CA 1
ATOM 1139 C C . ILE A 1 141 ? -41.963 -2.032 58.058 1.00 93.31 141 ILE A C 1
ATOM 1141 O O . ILE A 1 141 ? -42.725 -2.274 58.993 1.00 93.31 141 ILE A O 1
ATOM 1145 N N . GLU A 1 142 ? -41.618 -0.789 57.718 1.00 90.25 142 GLU A N 1
ATOM 1146 C CA . GLU A 1 142 ? -42.080 0.396 58.446 1.00 90.25 142 GLU A CA 1
ATOM 1147 C C . GLU A 1 142 ? -43.609 0.534 58.390 1.00 90.25 142 GLU A C 1
ATOM 1149 O O . GLU A 1 142 ? -44.263 0.709 59.420 1.00 90.25 142 GLU A O 1
ATOM 1154 N N . GLN A 1 143 ? -44.205 0.401 57.201 1.00 91.50 143 GLN A N 1
ATOM 1155 C CA . GLN A 1 143 ? -45.659 0.454 57.037 1.00 91.50 143 GLN A CA 1
ATOM 1156 C C . GLN A 1 143 ? -46.357 -0.716 57.733 1.00 91.50 143 GLN A C 1
ATOM 1158 O O . GLN A 1 143 ? -47.370 -0.511 58.402 1.00 91.50 143 GLN A O 1
ATOM 1163 N N . GLY A 1 144 ? -45.810 -1.929 57.623 1.00 93.31 144 GLY A N 1
ATOM 1164 C CA . GLY A 1 144 ? -46.340 -3.106 58.308 1.00 93.31 144 GLY A CA 1
ATOM 1165 C C . GLY A 1 144 ? -46.347 -2.938 59.828 1.00 93.31 144 GLY A C 1
ATOM 1166 O O . GLY A 1 144 ? -47.347 -3.254 60.474 1.00 93.31 144 GLY A O 1
ATOM 1167 N N . LEU A 1 145 ? -45.274 -2.374 60.393 1.00 92.00 145 LEU A N 1
ATOM 1168 C CA . LEU A 1 145 ? -45.182 -2.054 61.817 1.00 92.00 145 LEU A CA 1
ATOM 1169 C C . LEU A 1 145 ? -46.227 -1.006 62.224 1.00 92.00 145 LEU A C 1
ATOM 1171 O O . LEU A 1 145 ? -46.951 -1.221 63.196 1.00 92.00 145 LEU A O 1
ATOM 1175 N N . LYS A 1 146 ? -46.361 0.086 61.454 1.00 90.69 146 LYS A N 1
ATOM 1176 C CA . LYS A 1 146 ? -47.376 1.129 61.692 1.00 90.69 146 LYS A CA 1
ATOM 1177 C C . LYS A 1 146 ? -48.789 0.548 61.723 1.00 90.69 146 LYS A C 1
ATOM 1179 O O . LYS A 1 146 ? -49.517 0.754 62.690 1.00 90.69 146 LYS A O 1
ATOM 1184 N N . VAL A 1 147 ? -49.162 -0.224 60.700 1.00 93.31 147 VAL A N 1
ATOM 1185 C CA . VAL A 1 147 ? -50.491 -0.854 60.605 1.00 93.31 147 VAL A CA 1
ATOM 1186 C C . VAL A 1 147 ? -50.715 -1.860 61.739 1.00 93.31 147 VAL A C 1
ATOM 1188 O O . VAL A 1 147 ? -51.804 -1.913 62.310 1.00 93.31 147 VAL A O 1
ATOM 1191 N N . GLY A 1 148 ? -49.694 -2.647 62.093 1.00 92.94 148 GLY A N 1
ATOM 1192 C CA . GLY A 1 148 ? -49.758 -3.599 63.201 1.00 92.94 148 GLY A CA 1
ATOM 1193 C C . GLY A 1 148 ? -50.042 -2.922 64.543 1.00 92.94 148 GLY A C 1
ATOM 1194 O O . GLY A 1 148 ? -50.954 -3.340 65.256 1.00 92.94 148 GLY A O 1
ATOM 1195 N N . LEU A 1 149 ? -49.316 -1.846 64.858 1.00 91.81 149 LEU A N 1
ATOM 1196 C CA . LEU A 1 149 ? -49.500 -1.082 66.095 1.00 91.81 149 LEU A CA 1
ATOM 1197 C C . LEU A 1 149 ? -50.865 -0.385 66.148 1.00 91.81 149 LEU A C 1
ATOM 1199 O O . LEU A 1 149 ? -51.546 -0.469 67.168 1.00 91.81 149 LEU A O 1
ATOM 1203 N N . VAL A 1 150 ? -51.317 0.212 65.040 1.00 92.50 150 VAL A N 1
ATOM 1204 C CA . VAL A 1 150 ? -52.671 0.789 64.922 1.00 92.50 150 VAL A CA 1
ATOM 1205 C C . VAL A 1 150 ? -53.748 -0.258 65.222 1.00 92.50 150 VAL A C 1
ATOM 1207 O O . VAL A 1 150 ? -54.669 -0.001 65.997 1.00 92.50 150 VAL A O 1
ATOM 1210 N N . ASN A 1 151 ? -53.626 -1.465 64.664 1.00 92.38 151 ASN A N 1
ATOM 1211 C CA . ASN A 1 151 ? -54.589 -2.539 64.916 1.00 92.38 151 ASN A CA 1
ATOM 1212 C C . ASN A 1 151 ? -54.589 -3.004 66.380 1.00 92.38 151 ASN A C 1
ATOM 1214 O O . ASN A 1 151 ? -55.661 -3.259 66.926 1.00 92.38 151 ASN A O 1
ATOM 1218 N N . LEU A 1 152 ? -53.422 -3.088 67.026 1.00 92.81 152 LEU A N 1
ATOM 1219 C CA . LEU A 1 152 ? -53.317 -3.452 68.444 1.00 92.81 152 LEU A CA 1
ATOM 1220 C C . LEU A 1 152 ? -53.969 -2.405 69.356 1.00 92.81 152 LEU A C 1
ATOM 1222 O O . LEU A 1 152 ? -54.676 -2.774 70.295 1.00 92.81 152 LEU A O 1
ATOM 1226 N N . VAL A 1 153 ? -53.793 -1.116 69.049 1.00 92.38 153 VAL A N 1
ATOM 1227 C CA . VAL A 1 153 ? -54.443 -0.021 69.786 1.00 92.38 153 VAL A CA 1
ATOM 1228 C C . VAL A 1 153 ? -55.959 -0.046 69.581 1.00 92.38 153 VAL A C 1
ATOM 1230 O O . VAL A 1 153 ? -56.708 0.003 70.554 1.00 92.38 153 VAL A O 1
ATOM 1233 N N . ARG A 1 154 ? -56.439 -0.240 68.343 1.00 90.81 154 ARG A N 1
ATOM 1234 C CA . ARG A 1 154 ? -57.881 -0.388 68.050 1.00 90.81 154 ARG A CA 1
ATOM 1235 C C . ARG A 1 154 ? -58.526 -1.585 68.759 1.00 90.81 154 ARG A C 1
ATOM 1237 O O . ARG A 1 154 ? -59.707 -1.533 69.085 1.00 90.81 154 ARG A O 1
ATOM 1244 N N . GLN A 1 155 ? -57.771 -2.657 69.000 1.00 91.69 155 GLN A N 1
ATOM 1245 C CA . GLN A 1 155 ? -58.230 -3.835 69.750 1.00 91.69 155 GLN A CA 1
ATOM 1246 C C . GLN A 1 155 ? -58.132 -3.661 71.276 1.00 91.69 155 GLN A C 1
ATOM 1248 O O . GLN A 1 155 ? -58.514 -4.567 72.015 1.00 91.69 155 GLN A O 1
ATOM 1253 N N . GLY A 1 156 ? -57.626 -2.520 71.757 1.00 89.31 156 GLY A N 1
ATOM 1254 C CA . GLY A 1 156 ? -57.432 -2.242 73.181 1.00 89.31 156 GLY A CA 1
ATOM 1255 C C . GLY A 1 156 ? -56.291 -3.036 73.823 1.00 89.31 156 GLY A C 1
ATOM 1256 O O . GLY A 1 156 ? -56.225 -3.126 75.046 1.00 89.31 156 GLY A O 1
ATOM 1257 N N . LEU A 1 157 ? -55.407 -3.635 73.017 1.00 90.88 157 LEU A N 1
ATOM 1258 C CA . LEU A 1 157 ? -54.277 -4.447 73.484 1.00 90.88 157 LEU A CA 1
ATOM 1259 C C . LEU A 1 157 ? -53.021 -3.610 73.770 1.00 90.88 157 LEU A C 1
ATOM 1261 O O . LEU A 1 157 ? -52.102 -4.093 74.429 1.00 90.88 157 LEU A O 1
ATOM 1265 N N . LEU A 1 158 ? -52.972 -2.372 73.274 1.00 91.50 158 LEU A N 1
ATOM 1266 C CA . LEU A 1 158 ? -51.880 -1.421 73.479 1.00 91.50 158 LEU A CA 1
ATOM 1267 C C . LEU A 1 158 ? -52.450 -0.001 73.639 1.00 91.50 158 LEU A C 1
ATOM 1269 O O . LEU A 1 158 ? -53.518 0.284 73.098 1.00 91.50 158 LEU A O 1
ATOM 1273 N N . THR A 1 159 ? -51.754 0.895 74.345 1.00 89.69 159 THR A N 1
ATOM 1274 C CA . THR A 1 159 ? -52.151 2.315 74.416 1.00 89.69 159 THR A CA 1
ATOM 1275 C C . THR A 1 159 ? -51.483 3.134 73.314 1.00 89.69 159 THR A C 1
ATOM 1277 O O . THR A 1 159 ? -50.404 2.781 72.826 1.00 89.69 159 THR A O 1
ATOM 1280 N N . SER A 1 160 ? -52.120 4.243 72.929 1.00 89.19 160 SER A N 1
ATOM 1281 C CA . SER A 1 160 ? -51.590 5.179 71.932 1.00 89.19 160 SER A CA 1
ATOM 1282 C C . SER A 1 160 ? -50.224 5.740 72.332 1.00 89.19 160 SER A C 1
ATOM 1284 O O . SER A 1 160 ? -49.387 5.948 71.457 1.00 89.19 160 SER A O 1
ATOM 1286 N N . GLU A 1 161 ? -49.948 5.921 73.635 1.00 88.88 161 GLU A N 1
ATOM 1287 C CA . GLU A 1 161 ? -48.634 6.398 74.084 1.00 88.88 161 GLU A CA 1
ATOM 1288 C C . GLU A 1 161 ? -47.523 5.405 73.731 1.00 88.88 161 GLU A C 1
ATOM 1290 O O . GLU A 1 161 ? -46.550 5.783 73.079 1.00 88.88 161 GLU A O 1
ATOM 1295 N N . VAL A 1 162 ? -47.703 4.125 74.072 1.00 89.44 162 VAL A N 1
ATOM 1296 C CA . VAL A 1 162 ? -46.693 3.079 73.835 1.00 89.44 162 VAL A CA 1
ATOM 1297 C C . VAL A 1 162 ? -46.483 2.833 72.335 1.00 89.44 162 VAL A C 1
ATOM 1299 O O . VAL A 1 162 ? -45.352 2.637 71.891 1.00 89.44 162 VAL A O 1
ATOM 1302 N N . ALA A 1 163 ? -47.552 2.874 71.531 1.00 88.75 163 ALA A N 1
ATOM 1303 C CA . ALA A 1 163 ? -47.444 2.727 70.077 1.00 88.75 163 ALA A CA 1
ATOM 1304 C C . ALA A 1 163 ? -46.726 3.917 69.416 1.00 88.75 163 ALA A C 1
ATOM 1306 O O . ALA A 1 163 ? -45.912 3.716 68.512 1.00 88.75 163 ALA A O 1
ATOM 1307 N N . SER A 1 164 ? -47.009 5.144 69.871 1.00 90.81 164 SER A N 1
ATOM 1308 C CA . SER A 1 164 ? -46.385 6.363 69.342 1.00 90.81 164 SER A CA 1
ATOM 1309 C C . SER A 1 164 ? -44.881 6.421 69.637 1.00 90.81 164 SER A C 1
ATOM 1311 O O . SER A 1 164 ? -44.094 6.734 68.742 1.00 90.81 164 SER A O 1
ATOM 1313 N N . GLU A 1 165 ? -44.465 5.994 70.838 1.00 90.56 165 GLU A N 1
ATOM 1314 C CA . GLU A 1 165 ? -43.057 5.920 71.240 1.00 90.56 165 GLU A CA 1
ATOM 1315 C C . GLU A 1 165 ? -42.273 4.919 70.377 1.00 90.56 165 GLU A C 1
ATOM 1317 O O . GLU A 1 165 ? -41.183 5.235 69.900 1.00 90.56 165 GLU A O 1
ATOM 1322 N N . GLN A 1 166 ? -42.845 3.741 70.089 1.00 87.25 166 GLN A N 1
ATOM 1323 C CA . GLN A 1 166 ? -42.194 2.731 69.241 1.00 87.25 166 GLN A CA 1
ATOM 1324 C C . GLN A 1 166 ? -42.025 3.157 67.779 1.00 87.25 166 GLN A C 1
ATOM 1326 O O . GLN A 1 166 ? -41.108 2.684 67.107 1.00 87.25 166 GLN A O 1
ATOM 1331 N N . LEU A 1 167 ? -42.891 4.039 67.281 1.00 88.56 167 LEU A N 1
ATOM 1332 C CA . LEU A 1 167 ? -42.786 4.596 65.932 1.00 88.56 167 LEU A CA 1
ATOM 1333 C C . LEU A 1 167 ? -41.965 5.891 65.881 1.00 88.56 167 LEU A C 1
ATOM 1335 O O . LEU A 1 167 ? -41.758 6.426 64.792 1.00 88.56 167 LEU A O 1
ATOM 1339 N N . GLY A 1 168 ? -41.503 6.393 67.032 1.00 89.88 168 GLY A N 1
ATOM 1340 C CA . GLY A 1 168 ? -40.752 7.643 67.129 1.00 89.88 168 GLY A CA 1
ATOM 1341 C C . GLY A 1 168 ? -41.554 8.875 66.700 1.00 89.88 168 GLY A C 1
ATOM 1342 O O . GLY A 1 168 ? -40.963 9.831 66.204 1.00 89.88 168 GLY A O 1
ATOM 1343 N N . MET A 1 169 ? -42.882 8.848 66.855 1.00 9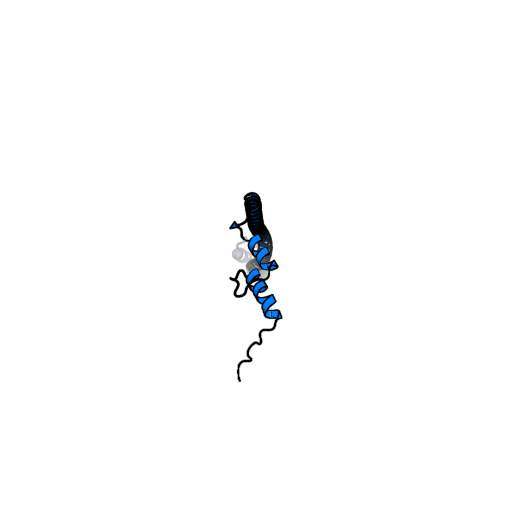2.69 169 MET A N 1
ATOM 1344 C CA . MET A 1 169 ? -43.785 9.964 66.542 1.00 92.69 169 MET A CA 1
ATOM 1345 C C . MET A 1 169 ? -44.520 10.437 67.797 1.00 92.69 169 MET A C 1
ATOM 1347 O O . MET A 1 169 ? -44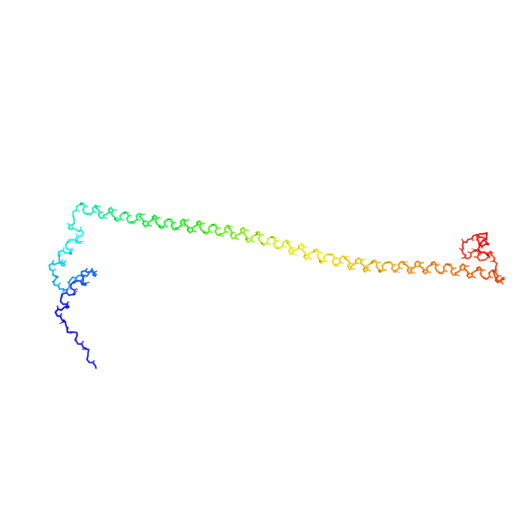.523 9.767 68.828 1.00 92.69 169 MET A O 1
ATOM 1351 N N . THR A 1 170 ? -45.146 11.606 67.733 1.00 93.50 170 THR A N 1
ATOM 1352 C CA . THR A 1 170 ? -45.940 12.119 68.856 1.00 93.50 170 THR A CA 1
ATOM 1353 C C . THR A 1 170 ? -47.261 11.357 69.004 1.00 93.50 170 THR A C 1
ATOM 1355 O O . THR A 1 170 ? -47.797 10.815 68.036 1.00 93.50 170 THR A O 1
ATOM 1358 N N . VAL A 1 171 ? -47.834 11.355 70.213 1.00 89.56 171 VAL A N 1
ATOM 1359 C CA . VAL A 1 171 ? -49.146 10.730 70.478 1.00 89.56 171 VAL A CA 1
ATOM 1360 C C . VAL A 1 171 ? -50.228 11.309 69.561 1.00 89.56 171 VAL A C 1
ATOM 1362 O O . VAL A 1 171 ? -51.004 10.557 68.989 1.00 89.56 171 VAL A O 1
ATOM 1365 N N . ALA A 1 172 ? -50.228 12.629 69.345 1.00 90.44 172 ALA A N 1
ATOM 1366 C CA . ALA A 1 172 ? -51.188 13.296 68.465 1.00 90.44 172 ALA A CA 1
ATOM 1367 C C . ALA A 1 172 ? -51.045 12.875 66.988 1.00 90.44 172 ALA A C 1
ATOM 1369 O O . ALA A 1 172 ? -52.046 12.700 66.296 1.00 90.44 172 ALA A O 1
ATOM 1370 N N . GLU A 1 173 ? -49.813 12.689 66.499 1.00 90.00 173 GLU A N 1
ATOM 1371 C CA . GLU A 1 173 ? -49.558 12.176 65.144 1.00 90.00 173 GLU A CA 1
ATOM 1372 C C . GLU A 1 173 ? -50.003 10.720 64.995 1.00 90.00 173 GLU A C 1
ATOM 1374 O O . GLU A 1 173 ? -50.539 10.349 63.953 1.00 90.00 173 GLU A O 1
ATOM 1379 N N . PHE A 1 174 ? -49.821 9.905 66.035 1.00 91.75 174 PHE A N 1
ATOM 1380 C CA . PHE A 1 174 ? -50.286 8.523 66.038 1.00 91.75 174 PHE A CA 1
ATOM 1381 C C . PHE A 1 174 ? -51.816 8.428 66.107 1.00 91.75 174 PHE A C 1
ATOM 1383 O O . PHE A 1 174 ? -52.417 7.646 65.375 1.00 91.75 174 PHE A O 1
ATOM 1390 N N . GLU A 1 175 ? -52.467 9.244 66.936 1.00 87.94 175 GLU A N 1
ATOM 1391 C CA . GLU A 1 175 ? -53.930 9.294 67.034 1.00 87.94 175 GLU A CA 1
ATOM 1392 C C . GLU A 1 175 ? -54.594 9.732 65.724 1.00 87.94 175 GLU A C 1
ATOM 1394 O O . GLU A 1 175 ? -55.701 9.290 65.428 1.00 87.94 175 GLU A O 1
ATOM 1399 N N . ALA A 1 176 ? -53.908 10.518 64.889 1.00 89.75 176 ALA A N 1
ATOM 1400 C CA . ALA A 1 176 ? -54.374 10.850 63.543 1.00 89.75 176 ALA A CA 1
ATOM 1401 C C . ALA A 1 176 ? -54.377 9.649 62.567 1.00 89.75 176 ALA A C 1
ATOM 1403 O O . ALA A 1 176 ? -54.973 9.743 61.493 1.00 89.75 176 ALA A O 1
ATOM 1404 N N . LEU A 1 177 ? -53.711 8.538 62.911 1.00 86.50 177 LEU A N 1
ATOM 1405 C CA . LEU A 1 177 ? -53.678 7.289 62.134 1.00 86.50 177 LEU A CA 1
ATOM 1406 C C . LEU A 1 177 ? -54.724 6.253 62.596 1.00 86.50 177 LEU A C 1
ATOM 1408 O O . LEU A 1 177 ? -54.887 5.225 61.927 1.00 86.50 177 LEU A O 1
ATOM 1412 N N . LEU A 1 178 ? -55.391 6.487 63.734 1.00 84.12 178 LEU A N 1
ATOM 1413 C CA . LEU A 1 178 ? -56.413 5.604 64.318 1.00 84.12 178 LEU A CA 1
ATOM 1414 C C . LEU A 1 178 ? -57.782 5.761 63.657 1.00 84.12 178 LEU A C 1
ATOM 1416 O O . LEU A 1 178 ? -58.488 4.723 63.637 1.00 84.12 178 LEU A O 1
#